Protein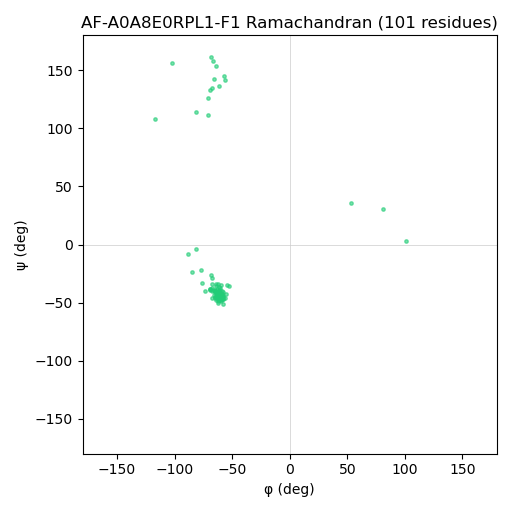 AF-A0A8E0RPL1-F1 (afdb_monomer)

Secondary structure (DSSP, 8-state):
---HHHHHHHHHHHHHHHHHHHHHHHHHHT--HHHHHHHHHHHHHHHHHHHHHHHHHHHHHHHHHHHHHHHHHHHHHHHHHHHTPPPP-PPTT--HHHHHH--

Structure (mmCIF, N/CA/C/O backbone):
data_AF-A0A8E0RPL1-F1
#
_entry.id   AF-A0A8E0RPL1-F1
#
loop_
_atom_site.group_PDB
_atom_site.id
_atom_site.type_symbol
_atom_site.label_atom_id
_atom_site.label_alt_id
_atom_site.label_comp_id
_atom_site.label_asym_id
_atom_site.label_entity_id
_atom_site.label_seq_id
_atom_site.pdbx_PDB_ins_code
_atom_site.Cartn_x
_atom_site.Cartn_y
_atom_site.Cartn_z
_atom_site.occupancy
_atom_site.B_iso_or_equiv
_atom_site.auth_seq_id
_atom_site.auth_comp_id
_atom_site.auth_asym_id
_atom_site.auth_atom_id
_atom_site.pdbx_PDB_model_num
ATOM 1 N N . MET A 1 1 ? -20.986 -10.176 -2.720 1.00 46.06 1 MET A N 1
ATOM 2 C CA . MET A 1 1 ? -19.854 -10.229 -1.774 1.00 46.06 1 MET A CA 1
ATOM 3 C C . MET A 1 1 ? -18.631 -9.791 -2.547 1.00 46.06 1 MET A C 1
ATOM 5 O O . MET A 1 1 ? -18.310 -10.437 -3.534 1.00 46.06 1 MET A O 1
ATOM 9 N N . VAL A 1 2 ? -18.038 -8.657 -2.185 1.00 57.00 2 VAL A N 1
ATOM 10 C CA . VAL A 1 2 ? -16.753 -8.236 -2.750 1.00 57.00 2 VAL A CA 1
ATOM 11 C C . VAL A 1 2 ? -15.708 -9.175 -2.159 1.00 57.00 2 VAL A C 1
ATOM 13 O O . VAL A 1 2 ? -15.524 -9.180 -0.946 1.00 57.00 2 VAL A O 1
ATOM 16 N N . ASN A 1 3 ? -15.124 -10.048 -2.980 1.00 73.69 3 ASN A N 1
ATOM 17 C CA . ASN A 1 3 ? -14.021 -10.886 -2.529 1.00 73.69 3 ASN A CA 1
ATOM 18 C C . ASN A 1 3 ? -12.750 -10.035 -2.610 1.00 73.69 3 ASN A C 1
ATOM 20 O O . ASN A 1 3 ? -12.358 -9.637 -3.706 1.00 73.69 3 ASN A O 1
ATOM 24 N N . THR A 1 4 ? -12.135 -9.734 -1.468 1.00 77.06 4 THR A N 1
ATOM 25 C CA . THR A 1 4 ? -10.877 -8.977 -1.391 1.00 77.06 4 THR A CA 1
ATOM 26 C C . THR A 1 4 ? -9.796 -9.593 -2.284 1.00 77.06 4 THR A C 1
ATOM 28 O O . THR A 1 4 ? -9.091 -8.859 -2.965 1.00 77.06 4 THR A O 1
ATOM 31 N N . GLU A 1 5 ? -9.755 -10.926 -2.400 1.00 79.19 5 GLU A N 1
ATOM 32 C CA . GLU A 1 5 ? -8.834 -11.641 -3.299 1.00 79.19 5 GLU A CA 1
ATOM 33 C C . GLU A 1 5 ? -9.075 -11.297 -4.780 1.00 79.19 5 GLU A C 1
ATOM 35 O O . GLU A 1 5 ? -8.142 -11.223 -5.582 1.00 79.19 5 GLU A O 1
ATOM 40 N N . SER A 1 6 ? -10.335 -11.057 -5.162 1.00 86.06 6 SER A N 1
ATOM 41 C CA . SER A 1 6 ? -10.689 -10.657 -6.528 1.00 86.06 6 SER A CA 1
ATOM 42 C C . SER A 1 6 ? -10.188 -9.251 -6.841 1.00 86.06 6 SER A C 1
ATOM 44 O O . SER A 1 6 ? -9.735 -9.016 -7.957 1.00 86.06 6 SER A O 1
ATOM 46 N N . ILE A 1 7 ? -10.255 -8.334 -5.872 1.00 87.19 7 ILE A N 1
ATOM 47 C CA . ILE A 1 7 ? -9.768 -6.958 -6.038 1.00 87.19 7 ILE A CA 1
ATOM 48 C C . ILE A 1 7 ? -8.241 -6.922 -6.035 1.00 87.19 7 ILE A C 1
ATOM 50 O O . ILE A 1 7 ? -7.649 -6.218 -6.845 1.00 87.19 7 ILE A O 1
ATOM 54 N N . GLU A 1 8 ? -7.588 -7.704 -5.175 1.00 87.81 8 GLU A N 1
ATOM 55 C CA . GLU A 1 8 ? -6.128 -7.840 -5.183 1.00 87.81 8 GLU A CA 1
ATOM 56 C C . GLU A 1 8 ? -5.635 -8.339 -6.549 1.00 87.81 8 GLU A C 1
ATOM 58 O O . GLU A 1 8 ? -4.713 -7.776 -7.144 1.00 87.81 8 GLU A O 1
ATOM 63 N N . THR A 1 9 ? -6.313 -9.350 -7.096 1.00 89.25 9 THR A N 1
ATOM 64 C CA . THR A 1 9 ? -6.0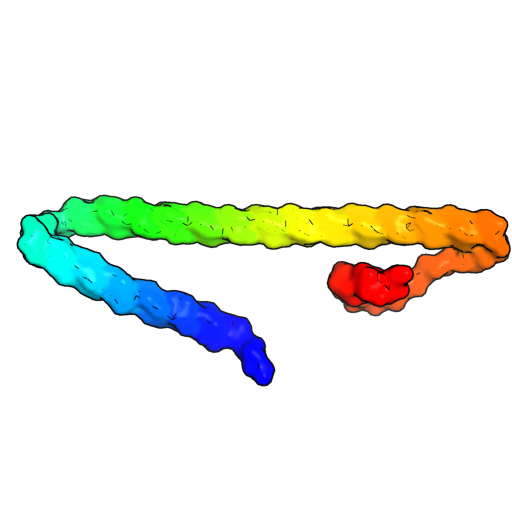08 -9.879 -8.428 1.00 89.25 9 THR A CA 1
ATOM 65 C C . THR A 1 9 ? -6.235 -8.830 -9.518 1.00 89.25 9 THR A C 1
ATOM 67 O O . THR A 1 9 ? -5.416 -8.706 -10.428 1.00 89.25 9 THR A O 1
ATOM 70 N N . GLU A 1 10 ? -7.319 -8.056 -9.432 1.00 90.38 10 GLU A N 1
ATOM 71 C CA . GLU A 1 10 ? -7.619 -6.965 -10.364 1.00 90.38 10 GLU A CA 1
ATOM 72 C C . GLU A 1 10 ? -6.557 -5.858 -10.310 1.00 90.38 10 GLU A C 1
ATOM 74 O O . GLU A 1 10 ? -6.081 -5.413 -11.357 1.00 90.38 10 GLU A O 1
ATOM 79 N N . LEU A 1 11 ? -6.111 -5.476 -9.110 1.00 88.19 11 LEU A N 1
ATOM 80 C CA . LEU A 1 11 ? -5.038 -4.505 -8.9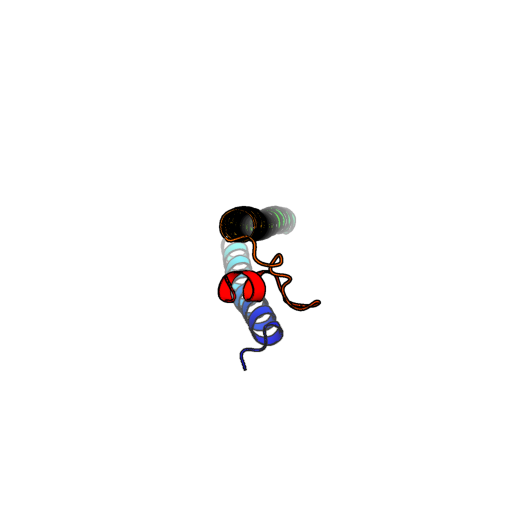11 1.00 88.19 11 LEU A CA 1
ATOM 81 C C . LEU A 1 11 ? -3.750 -4.971 -9.601 1.00 88.19 11 LEU A C 1
ATOM 83 O O . LEU A 1 11 ? -3.191 -4.238 -10.417 1.00 88.19 11 LEU A O 1
ATOM 87 N N . ILE A 1 12 ? -3.310 -6.207 -9.353 1.00 89.19 12 ILE A N 1
ATOM 88 C CA . ILE A 1 12 ? -2.110 -6.767 -9.994 1.00 89.19 12 ILE A CA 1
ATOM 89 C C . ILE A 1 12 ? -2.291 -6.845 -11.518 1.00 89.19 12 ILE A C 1
ATOM 91 O O . ILE A 1 12 ? -1.379 -6.503 -12.279 1.00 89.19 12 ILE A O 1
ATOM 95 N N . ALA A 1 13 ? -3.473 -7.260 -11.983 1.00 91.88 13 ALA A N 1
ATOM 96 C CA . ALA A 1 13 ? -3.784 -7.350 -13.406 1.00 91.88 13 ALA A CA 1
ATOM 97 C C . ALA A 1 13 ? -3.764 -5.977 -14.097 1.00 91.88 13 ALA A C 1
ATOM 99 O O . ALA A 1 13 ? -3.320 -5.891 -15.241 1.00 91.88 13 ALA A O 1
ATOM 100 N N . SER A 1 14 ? -4.170 -4.909 -13.405 1.00 91.50 14 SER A N 1
ATOM 101 C CA . SER A 1 14 ? -4.172 -3.535 -13.928 1.00 91.50 14 SER A CA 1
ATOM 102 C C . SER A 1 14 ? -2.767 -2.959 -14.150 1.00 91.50 14 SER A C 1
ATOM 104 O O . SER A 1 14 ? -2.568 -2.122 -15.029 1.00 91.50 14 SER A O 1
ATOM 106 N N . ILE A 1 15 ? -1.766 -3.442 -13.405 1.00 91.06 15 ILE A N 1
ATOM 107 C CA . ILE A 1 15 ? -0.377 -2.968 -13.504 1.00 91.06 15 ILE A CA 1
ATOM 108 C C . ILE A 1 15 ? 0.309 -3.530 -14.754 1.00 91.06 15 ILE A C 1
ATOM 110 O O . ILE A 1 15 ? 1.143 -2.863 -15.372 1.00 91.06 15 ILE A O 1
ATOM 114 N N . ARG A 1 16 ? -0.039 -4.757 -15.161 1.00 90.12 16 ARG A N 1
ATOM 115 C CA . ARG A 1 16 ? 0.624 -5.448 -16.276 1.00 90.12 16 ARG A CA 1
ATOM 116 C C . ARG A 1 16 ? 0.556 -4.671 -17.607 1.00 90.12 16 ARG A C 1
ATOM 118 O O . ARG A 1 16 ? 1.614 -4.532 -18.219 1.00 90.12 16 ARG A O 1
ATOM 125 N N . PRO A 1 17 ? -0.595 -4.133 -18.056 1.00 94.25 17 PRO A N 1
ATOM 126 C CA . PRO A 1 17 ? -0.661 -3.288 -19.250 1.00 94.25 17 PRO A CA 1
ATOM 127 C C . PRO A 1 17 ? 0.284 -2.080 -19.193 1.00 94.25 17 PRO A C 1
ATOM 129 O O . PRO A 1 17 ? 1.001 -1.821 -20.155 1.00 94.25 17 PRO A O 1
ATOM 132 N N . SER A 1 18 ? 0.362 -1.398 -18.048 1.00 92.88 18 SER A N 1
ATOM 133 C CA . SER A 1 18 ? 1.249 -0.243 -17.849 1.00 92.88 18 SER A CA 1
ATOM 134 C C . SER A 1 18 ? 2.732 -0.614 -17.950 1.00 92.88 18 SER A C 1
ATOM 136 O O . SER A 1 18 ? 3.534 0.148 -18.488 1.00 92.88 18 SER A O 1
ATOM 138 N N . LEU A 1 19 ? 3.114 -1.807 -17.481 1.00 90.50 19 LEU A N 1
ATOM 139 C CA . LEU A 1 19 ? 4.473 -2.326 -17.663 1.00 90.50 19 LEU A CA 1
ATOM 140 C C . LEU A 1 19 ? 4.772 -2.643 -19.137 1.00 90.50 19 LEU A C 1
ATOM 142 O O . LEU A 1 19 ? 5.882 -2.384 -19.599 1.00 90.50 19 LEU A O 1
ATOM 146 N N . CYS A 1 20 ? 3.800 -3.164 -19.891 1.00 91.25 20 CYS A N 1
ATOM 147 C CA . CYS A 1 20 ? 3.955 -3.403 -21.330 1.00 91.25 20 CYS A CA 1
ATOM 148 C C . CYS A 1 20 ? 4.138 -2.095 -22.121 1.00 91.25 20 CYS A C 1
ATOM 150 O O . CYS A 1 20 ? 4.984 -2.029 -23.016 1.00 91.25 20 CYS A O 1
ATOM 152 N N . GLU A 1 21 ? 3.397 -1.045 -21.764 1.00 94.06 21 GLU A N 1
ATOM 153 C CA . GLU A 1 21 ? 3.575 0.307 -22.312 1.00 94.06 21 GLU A CA 1
ATOM 154 C C . GLU A 1 21 ? 4.985 0.847 -22.014 1.00 94.06 21 GLU A C 1
ATOM 156 O O . GLU A 1 21 ? 5.676 1.312 -22.920 1.00 94.06 21 GLU A O 1
ATOM 161 N N . LEU A 1 22 ? 5.474 0.704 -20.774 1.00 92.25 22 LEU A N 1
ATOM 162 C CA . LEU A 1 22 ? 6.838 1.106 -20.398 1.00 92.25 22 LEU A CA 1
ATOM 163 C C . LEU A 1 22 ? 7.913 0.400 -21.232 1.00 92.25 22 LEU A C 1
ATOM 165 O O . LEU A 1 22 ? 8.847 1.051 -21.702 1.00 92.25 22 LEU A O 1
ATOM 169 N N . VAL A 1 23 ? 7.769 -0.910 -21.448 1.00 91.00 23 VAL A N 1
ATOM 170 C CA . VAL A 1 23 ? 8.687 -1.676 -22.305 1.00 91.00 23 VAL A CA 1
ATOM 171 C C . VAL A 1 23 ? 8.655 -1.151 -23.740 1.00 91.00 23 VAL A C 1
ATOM 173 O O . VAL A 1 23 ? 9.716 -0.916 -24.314 1.00 91.00 23 VAL A O 1
ATOM 176 N N . SER A 1 24 ? 7.466 -0.878 -24.279 1.00 94.44 24 SER A N 1
ATOM 177 C CA . SER A 1 24 ? 7.299 -0.336 -25.635 1.00 94.44 24 SER A CA 1
ATOM 178 C C . SER A 1 24 ? 7.970 1.035 -25.792 1.00 94.44 24 SER A C 1
ATOM 180 O O . SER A 1 24 ? 8.637 1.298 -26.793 1.00 94.44 24 SER A O 1
ATOM 182 N N . ILE A 1 25 ? 7.870 1.897 -24.773 1.00 95.12 25 ILE A N 1
ATOM 183 C CA . ILE A 1 25 ? 8.570 3.190 -24.730 1.00 95.12 25 ILE A CA 1
ATOM 184 C C . ILE A 1 25 ? 10.089 2.981 -24.713 1.00 95.12 25 ILE A C 1
ATOM 186 O O . ILE A 1 25 ? 10.816 3.666 -25.429 1.00 95.12 25 ILE A O 1
ATOM 190 N N . TRP A 1 26 ? 10.595 2.040 -23.915 1.00 95.00 26 TRP A N 1
ATOM 191 C CA . TRP A 1 26 ? 12.033 1.764 -23.847 1.00 95.00 26 TRP A CA 1
ATOM 192 C C . TRP A 1 26 ? 12.594 1.171 -25.136 1.00 95.00 26 TRP A C 1
ATOM 194 O O . TRP A 1 26 ? 13.736 1.475 -25.484 1.00 95.00 26 TRP A O 1
ATOM 204 N N . ASP A 1 27 ? 11.807 0.359 -25.841 1.00 93.31 27 ASP A N 1
ATOM 205 C CA . ASP A 1 27 ? 12.146 -0.143 -27.173 1.00 93.31 27 ASP A CA 1
ATOM 206 C C . ASP A 1 27 ? 12.211 0.995 -28.191 1.00 93.31 27 ASP A C 1
ATOM 208 O O . ASP A 1 27 ? 13.189 1.090 -28.931 1.00 93.31 27 ASP A O 1
ATOM 212 N N . TYR A 1 28 ? 11.235 1.906 -28.174 1.00 95.38 28 TYR A N 1
ATOM 213 C CA . TYR A 1 28 ? 11.226 3.079 -29.048 1.00 95.38 28 TYR A CA 1
ATOM 214 C C . TYR A 1 28 ? 12.422 4.014 -28.802 1.00 95.38 28 TYR A C 1
ATOM 216 O O . TYR A 1 28 ? 13.028 4.514 -29.747 1.00 95.38 28 TYR A O 1
ATOM 224 N N . VAL A 1 29 ? 12.784 4.241 -27.536 1.00 94.94 29 VAL A N 1
ATOM 225 C CA . VAL A 1 29 ? 13.924 5.098 -27.165 1.00 94.94 29 VAL A CA 1
ATOM 226 C C . VAL A 1 29 ? 15.272 4.391 -27.377 1.00 94.94 29 VAL A C 1
ATOM 228 O O . VAL A 1 29 ? 16.295 5.056 -27.527 1.00 94.94 29 VAL A O 1
ATOM 231 N N . GLY A 1 30 ? 15.290 3.056 -27.416 1.00 94.31 30 GLY A N 1
ATOM 232 C CA . GLY A 1 30 ? 16.505 2.264 -27.609 1.00 94.31 30 GLY A CA 1
ATOM 233 C C . GLY A 1 30 ? 17.336 2.065 -26.338 1.00 94.31 30 GLY A C 1
ATOM 234 O O . GLY A 1 30 ? 18.556 1.947 -26.424 1.00 94.31 30 GLY A O 1
ATOM 235 N N . TYR A 1 31 ? 16.709 2.023 -25.155 1.00 94.06 31 TYR A N 1
ATOM 236 C CA . TYR A 1 31 ? 17.436 1.789 -23.899 1.00 94.06 31 TYR A CA 1
ATOM 237 C C . TYR A 1 31 ? 18.058 0.395 -23.834 1.00 94.06 31 TYR A C 1
ATOM 239 O O . TYR A 1 31 ? 17.432 -0.598 -24.218 1.00 94.06 31 TYR A O 1
ATOM 247 N N . SER A 1 32 ? 19.252 0.321 -23.251 1.00 94.94 32 SER A N 1
ATOM 248 C CA . SER A 1 32 ? 19.946 -0.929 -22.940 1.00 94.94 32 SER A CA 1
ATOM 249 C C . SER A 1 32 ? 19.243 -1.723 -21.831 1.00 94.94 32 SER A C 1
ATOM 251 O O . SER A 1 32 ? 18.454 -1.191 -21.046 1.00 94.94 32 SER A O 1
ATOM 253 N N . ALA A 1 33 ? 19.553 -3.018 -21.727 1.00 91.88 33 ALA A N 1
ATOM 254 C CA . ALA A 1 33 ? 19.000 -3.879 -20.681 1.00 91.88 33 ALA A CA 1
ATOM 255 C C . ALA A 1 33 ? 19.340 -3.386 -19.260 1.00 91.88 33 ALA A C 1
ATOM 257 O O . ALA A 1 33 ? 18.510 -3.490 -18.355 1.00 91.88 33 ALA A O 1
ATOM 258 N N . GLU A 1 34 ? 20.527 -2.808 -19.065 1.00 94.38 34 GLU A N 1
ATOM 259 C CA . GLU A 1 34 ? 20.960 -2.260 -17.777 1.00 94.38 34 GLU A CA 1
ATOM 260 C C . GLU A 1 34 ? 20.127 -1.031 -17.380 1.00 94.38 34 GLU A C 1
ATOM 262 O O . GLU A 1 34 ? 19.604 -0.963 -16.266 1.00 94.38 34 GLU A O 1
ATOM 267 N N . GLU A 1 35 ? 19.905 -0.100 -18.313 1.00 93.25 35 GLU A N 1
ATOM 268 C CA . GLU A 1 35 ? 19.079 1.089 -18.076 1.00 93.25 35 GLU A CA 1
ATOM 269 C C . GLU A 1 35 ? 17.624 0.726 -17.771 1.00 93.25 35 GLU A C 1
ATOM 271 O O . GLU A 1 35 ? 17.029 1.283 -16.845 1.00 93.25 35 GLU A O 1
ATOM 276 N N . ARG A 1 36 ? 17.057 -0.234 -18.513 1.00 93.19 36 ARG A N 1
ATOM 277 C CA . ARG A 1 36 ? 15.702 -0.753 -18.265 1.00 93.19 36 ARG A CA 1
ATOM 278 C C . ARG A 1 36 ? 15.598 -1.386 -16.882 1.00 93.19 36 ARG A C 1
ATOM 280 O O . ARG A 1 36 ? 14.663 -1.091 -16.145 1.00 93.19 36 ARG A O 1
ATOM 287 N N . THR A 1 37 ? 16.583 -2.200 -16.503 1.00 92.06 37 THR A N 1
ATOM 288 C CA . THR A 1 37 ? 16.628 -2.860 -15.190 1.00 92.06 37 THR A CA 1
ATOM 289 C C . THR A 1 37 ? 16.697 -1.839 -14.060 1.00 92.06 37 THR A C 1
ATOM 291 O O . THR A 1 37 ? 15.957 -1.950 -13.084 1.00 92.06 37 THR A O 1
ATOM 294 N N . LYS A 1 38 ? 17.539 -0.811 -14.200 1.00 94.25 38 LYS A N 1
ATOM 295 C CA . LYS A 1 38 ? 17.648 0.268 -13.215 1.00 94.25 38 LYS A CA 1
ATOM 296 C C . LYS A 1 38 ? 16.342 1.058 -13.090 1.00 94.25 38 LYS A C 1
ATOM 298 O O . LYS A 1 38 ? 15.904 1.349 -11.983 1.00 94.25 38 LYS A O 1
ATOM 303 N N . ARG A 1 39 ? 15.691 1.375 -14.214 1.00 92.56 39 ARG A N 1
ATOM 304 C CA . ARG A 1 39 ? 14.389 2.063 -14.227 1.00 92.56 39 ARG A CA 1
ATOM 305 C C . ARG A 1 39 ? 13.280 1.219 -13.597 1.00 92.56 39 ARG A C 1
ATOM 307 O O . ARG A 1 39 ? 12.501 1.764 -12.825 1.00 92.56 39 ARG A O 1
ATOM 314 N N . LEU A 1 40 ? 13.246 -0.091 -13.860 1.00 92.00 40 LEU A N 1
ATOM 315 C CA . LEU A 1 40 ? 12.305 -1.009 -13.209 1.00 92.00 40 LEU A CA 1
ATOM 316 C C . LEU A 1 40 ? 12.500 -1.065 -11.695 1.00 92.00 40 LEU A C 1
ATOM 318 O O . LEU A 1 40 ? 11.509 -1.059 -10.975 1.00 92.00 40 LEU A O 1
ATOM 322 N N . HIS A 1 41 ? 13.744 -1.075 -11.207 1.00 92.38 41 HIS A N 1
ATOM 323 C CA . HIS A 1 41 ? 14.004 -1.033 -9.765 1.00 92.38 41 HIS A CA 1
ATOM 324 C C . HIS A 1 41 ? 13.423 0.228 -9.123 1.00 92.38 41 HIS A C 1
ATOM 326 O O . HIS A 1 41 ? 12.719 0.117 -8.127 1.00 92.38 41 HIS A O 1
ATOM 332 N N . PHE A 1 42 ? 13.608 1.401 -9.736 1.00 92.38 42 PHE A N 1
ATOM 333 C CA . PHE A 1 42 ? 12.978 2.627 -9.235 1.00 92.38 42 PHE A CA 1
ATOM 334 C C . PHE A 1 42 ? 11.445 2.552 -9.235 1.00 92.38 42 PHE A C 1
ATOM 336 O O . PHE A 1 42 ? 10.806 3.051 -8.312 1.00 92.38 42 PHE A O 1
ATOM 343 N N . SER A 1 43 ? 10.833 1.925 -10.245 1.00 90.88 43 SER A N 1
ATOM 344 C CA . SER A 1 43 ? 9.381 1.706 -10.259 1.00 90.88 43 SER A CA 1
ATOM 345 C C . SER A 1 43 ? 8.922 0.767 -9.139 1.00 90.88 43 SER A C 1
ATOM 347 O O . SER A 1 43 ? 7.887 1.024 -8.530 1.00 90.88 43 SER A O 1
ATOM 349 N N . ILE A 1 44 ? 9.688 -0.289 -8.843 1.00 91.56 44 ILE A N 1
ATOM 350 C CA . ILE A 1 44 ? 9.418 -1.201 -7.721 1.00 91.56 44 ILE A CA 1
ATOM 351 C C . ILE A 1 44 ? 9.499 -0.444 -6.395 1.00 91.56 44 ILE A C 1
ATOM 353 O O . ILE A 1 44 ? 8.556 -0.512 -5.614 1.00 91.56 44 ILE A O 1
ATOM 357 N N . GLU A 1 45 ? 10.576 0.312 -6.171 1.00 94.31 45 GLU A N 1
ATOM 358 C CA . GLU A 1 45 ? 10.757 1.119 -4.958 1.00 94.31 45 GLU A CA 1
ATOM 359 C C . GLU A 1 45 ? 9.611 2.119 -4.770 1.00 94.31 45 GLU A C 1
ATOM 361 O O . GLU A 1 45 ? 9.104 2.278 -3.663 1.00 94.31 45 GLU A O 1
ATOM 366 N N . TYR A 1 46 ? 9.157 2.761 -5.851 1.00 93.31 46 TYR A N 1
ATOM 367 C CA . TYR A 1 46 ? 8.032 3.693 -5.795 1.00 93.31 46 TYR A CA 1
ATOM 368 C C . TYR A 1 46 ? 6.738 3.002 -5.347 1.00 93.31 46 TYR A C 1
ATOM 370 O O . TYR A 1 46 ? 6.075 3.476 -4.429 1.00 93.31 46 TYR A O 1
ATOM 378 N N . ILE A 1 47 ? 6.405 1.858 -5.952 1.00 91.94 47 ILE A N 1
ATOM 379 C CA . ILE A 1 47 ? 5.203 1.088 -5.597 1.00 91.94 47 ILE A CA 1
ATOM 380 C C . ILE A 1 47 ? 5.290 0.580 -4.153 1.00 91.94 47 ILE A C 1
ATOM 382 O O . ILE A 1 47 ? 4.314 0.677 -3.413 1.00 91.94 47 ILE A O 1
ATOM 386 N N . GLN A 1 48 ? 6.451 0.064 -3.741 1.00 93.12 48 GLN A N 1
ATOM 387 C CA . GLN A 1 48 ? 6.678 -0.407 -2.373 1.00 93.12 48 GLN A CA 1
ATOM 388 C C . GLN A 1 48 ? 6.474 0.714 -1.363 1.00 93.12 48 GLN A C 1
ATOM 390 O O . GLN A 1 48 ? 5.706 0.546 -0.420 1.00 93.12 48 GLN A O 1
ATOM 395 N N . LYS A 1 49 ? 7.080 1.877 -1.608 1.00 95.62 49 LYS A N 1
ATOM 396 C CA . LYS A 1 49 ? 6.928 3.039 -0.741 1.00 95.62 49 LYS A CA 1
ATOM 397 C C . LYS A 1 49 ? 5.464 3.467 -0.617 1.00 95.62 49 LYS A C 1
ATOM 399 O O . LYS A 1 49 ? 4.999 3.724 0.486 1.00 95.62 49 LYS A O 1
ATOM 404 N N . THR A 1 50 ? 4.720 3.507 -1.722 1.00 95.00 50 THR A N 1
ATOM 405 C CA . THR A 1 50 ? 3.288 3.838 -1.677 1.00 95.00 50 THR A CA 1
ATOM 406 C C . THR A 1 50 ? 2.494 2.828 -0.848 1.00 95.0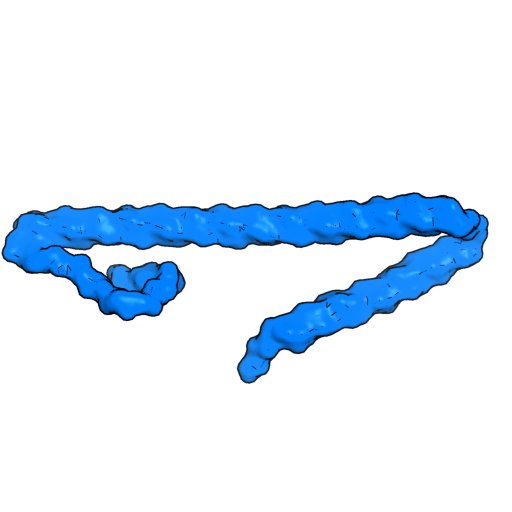0 50 THR A C 1
ATOM 408 O O . THR A 1 50 ? 1.633 3.222 -0.068 1.00 95.00 50 THR A O 1
ATOM 411 N N . LEU A 1 51 ? 2.781 1.528 -0.966 1.00 93.44 51 LEU A N 1
ATOM 412 C CA . LEU A 1 51 ? 2.115 0.512 -0.145 1.00 93.44 51 LEU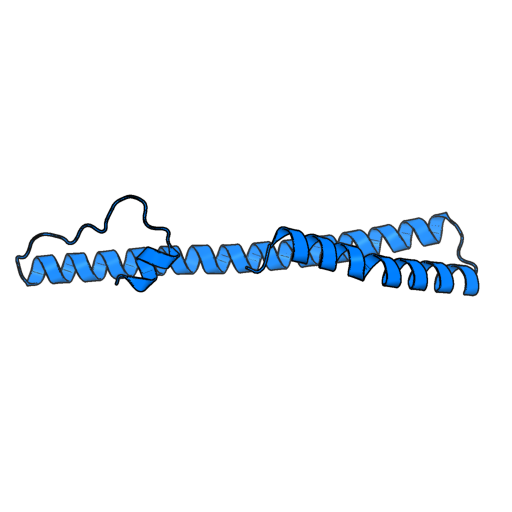 A CA 1
ATOM 413 C C . LEU A 1 51 ? 2.477 0.643 1.342 1.00 93.44 51 LEU A C 1
ATOM 415 O O . LEU A 1 51 ? 1.604 0.493 2.192 1.00 93.44 51 LEU A O 1
ATOM 419 N N . GLU A 1 52 ? 3.732 0.955 1.664 1.00 95.44 52 GLU A N 1
ATOM 420 C CA . GLU A 1 52 ? 4.169 1.235 3.037 1.00 95.44 52 GLU A CA 1
ATOM 421 C C . GLU A 1 52 ? 3.451 2.453 3.633 1.00 95.44 52 GLU A C 1
ATOM 423 O O . GLU A 1 52 ? 3.043 2.410 4.793 1.00 95.44 52 GLU A O 1
ATOM 428 N N . GLU A 1 53 ? 3.245 3.510 2.842 1.00 96.19 53 GLU A N 1
ATOM 429 C CA . GLU A 1 53 ? 2.487 4.702 3.244 1.00 96.19 53 GLU A CA 1
ATOM 430 C C . GLU A 1 53 ? 1.021 4.355 3.563 1.00 96.19 53 GLU A C 1
ATOM 432 O O . GLU A 1 53 ? 0.531 4.730 4.628 1.00 96.19 53 GLU A O 1
ATOM 437 N N . VAL A 1 54 ? 0.349 3.562 2.717 1.00 94.25 54 VAL A N 1
ATOM 438 C CA . VAL A 1 54 ? -1.029 3.097 2.982 1.00 94.25 54 VAL A CA 1
ATOM 439 C C . VAL A 1 54 ? -1.094 2.241 4.252 1.00 94.25 54 VAL A C 1
ATOM 441 O O . VAL A 1 54 ? -1.996 2.400 5.071 1.00 94.25 54 VAL A O 1
ATOM 444 N N . ILE A 1 55 ? -0.123 1.346 4.460 1.00 95.19 55 ILE A N 1
ATOM 445 C CA . ILE A 1 55 ? -0.050 0.523 5.677 1.00 95.19 55 ILE A CA 1
ATOM 446 C C . ILE A 1 55 ? 0.149 1.395 6.922 1.00 95.19 55 ILE A C 1
ATOM 448 O O . ILE A 1 55 ? -0.401 1.088 7.984 1.00 95.19 55 ILE A O 1
ATOM 452 N N . ALA A 1 56 ? 0.956 2.452 6.828 1.00 96.31 56 ALA A N 1
ATOM 453 C CA . ALA A 1 56 ? 1.174 3.373 7.935 1.00 96.31 56 ALA A CA 1
ATOM 454 C C . ALA A 1 56 ? -0.116 4.123 8.300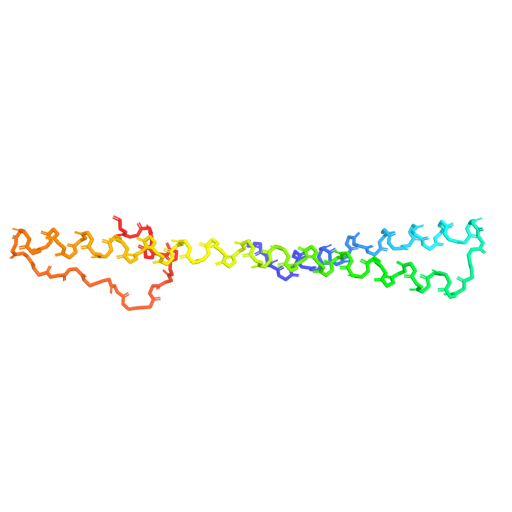 1.00 96.31 56 ALA A C 1
ATOM 456 O O . ALA A 1 56 ? -0.472 4.155 9.478 1.00 96.31 56 ALA A O 1
ATOM 457 N N . GLU A 1 57 ? -0.842 4.636 7.304 1.00 95.12 57 GLU A N 1
ATOM 458 C CA . GLU A 1 57 ? -2.127 5.322 7.490 1.00 95.12 57 GLU A CA 1
ATOM 459 C C . GLU A 1 57 ? -3.174 4.404 8.143 1.00 95.12 57 GLU A C 1
ATOM 461 O O . GLU A 1 57 ? -3.775 4.758 9.158 1.00 95.12 57 GLU A O 1
ATOM 466 N N . GLU A 1 58 ? -3.334 3.174 7.646 1.00 94.75 58 GLU A N 1
ATOM 467 C CA . GLU A 1 58 ? -4.258 2.192 8.235 1.00 94.75 58 GLU A CA 1
ATOM 468 C C . GLU A 1 58 ? -3.894 1.839 9.688 1.00 94.75 58 GLU A C 1
ATOM 470 O O . GLU A 1 58 ? -4.764 1.659 10.547 1.00 94.75 58 GLU A O 1
ATOM 475 N N . ASN A 1 59 ? -2.599 1.771 10.009 1.00 93.75 59 ASN A N 1
ATOM 476 C CA . ASN A 1 59 ? -2.157 1.548 11.384 1.00 93.75 59 ASN A CA 1
ATOM 477 C C . ASN A 1 59 ? -2.443 2.742 12.298 1.00 93.75 59 ASN A C 1
ATOM 479 O O . ASN A 1 5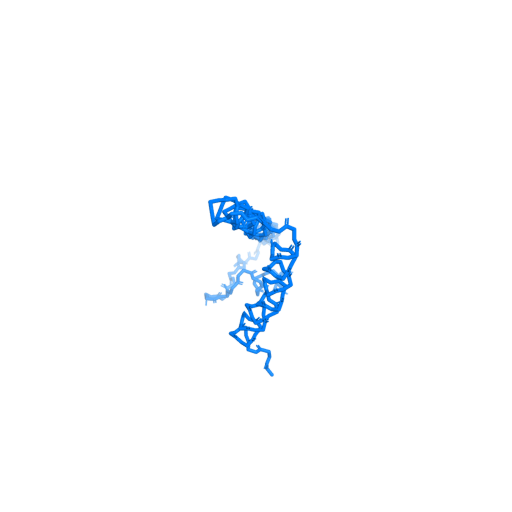9 ? -2.811 2.531 13.456 1.00 93.75 59 ASN A O 1
ATOM 483 N N . GLU A 1 60 ? -2.288 3.969 11.805 1.00 94.88 60 GLU A N 1
ATOM 484 C CA . GLU A 1 60 ? -2.629 5.180 12.552 1.00 94.88 60 GLU A CA 1
ATOM 485 C C . GLU A 1 60 ? -4.130 5.220 12.865 1.00 94.88 60 GLU A C 1
ATOM 487 O O . GLU A 1 60 ? -4.513 5.376 14.027 1.00 94.88 60 GLU A O 1
ATOM 492 N N . LEU A 1 61 ? -4.979 4.941 11.870 1.00 91.75 61 LEU A N 1
ATOM 493 C CA . LEU A 1 61 ? -6.430 4.832 12.050 1.00 91.75 61 LEU A CA 1
ATOM 494 C C . LEU A 1 61 ? -6.805 3.753 13.076 1.00 91.75 61 LEU A C 1
ATOM 496 O O . LEU A 1 61 ? -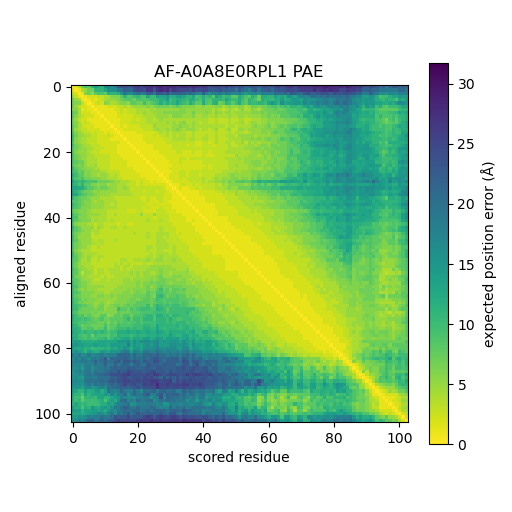7.689 3.957 13.917 1.00 91.75 61 LEU A O 1
ATOM 500 N N . ARG A 1 62 ? -6.114 2.605 13.058 1.00 91.19 62 ARG A N 1
ATOM 501 C CA . ARG A 1 62 ? -6.300 1.549 14.064 1.00 91.19 62 ARG A CA 1
ATOM 502 C C . ARG A 1 62 ? -5.941 2.032 15.470 1.00 91.19 62 ARG A C 1
ATOM 504 O O . ARG A 1 62 ? -6.702 1.776 16.405 1.00 91.19 62 ARG A O 1
ATOM 511 N N . MET A 1 63 ? -4.810 2.720 15.632 1.00 91.00 63 MET A N 1
ATOM 512 C CA . MET A 1 63 ? -4.384 3.262 16.928 1.00 91.00 63 MET A CA 1
ATOM 513 C C . MET A 1 63 ? -5.368 4.312 17.456 1.00 91.00 63 MET A C 1
ATOM 515 O O . MET A 1 63 ? -5.733 4.273 18.633 1.00 91.00 63 MET A O 1
ATOM 519 N N . GLU A 1 64 ? -5.853 5.208 16.593 1.00 91.31 64 GLU A N 1
ATOM 520 C CA . GLU A 1 64 ? -6.870 6.198 16.960 1.00 91.31 64 GLU A CA 1
ATOM 521 C C . GLU A 1 64 ? -8.164 5.513 17.428 1.00 91.31 64 GLU A C 1
ATOM 523 O O . GLU A 1 64 ? -8.744 5.881 18.455 1.00 91.31 64 GLU A O 1
ATOM 528 N N . MET A 1 65 ? -8.601 4.468 16.717 1.00 87.19 65 MET A N 1
ATOM 529 C CA . MET A 1 65 ? -9.772 3.683 17.103 1.00 87.19 65 MET A CA 1
ATOM 530 C C . MET A 1 65 ? -9.599 3.057 18.494 1.00 87.19 65 MET A C 1
ATOM 532 O O . MET A 1 65 ? -10.500 3.162 19.327 1.00 87.19 65 MET A O 1
ATOM 536 N N . GLU A 1 66 ? -8.449 2.443 18.775 1.00 87.00 66 GLU A N 1
ATOM 537 C CA . GLU A 1 66 ? -8.146 1.864 20.090 1.00 87.00 66 GLU A CA 1
ATOM 538 C C . GLU A 1 66 ? -8.175 2.925 21.201 1.00 87.00 66 GLU A C 1
ATOM 540 O O . GLU A 1 66 ? -8.789 2.710 22.251 1.00 87.00 66 GLU A O 1
ATOM 545 N N . GLN A 1 67 ? -7.597 4.104 20.955 1.00 89.69 67 GLN A N 1
ATOM 546 C CA . GLN A 1 67 ? -7.611 5.210 21.911 1.00 89.69 67 GLN A CA 1
ATOM 547 C C . GLN A 1 67 ? -9.036 5.712 22.194 1.00 89.69 67 GLN A C 1
ATOM 549 O O . GLN A 1 67 ? -9.385 6.004 23.344 1.00 89.69 67 GLN A O 1
ATOM 554 N N . ARG A 1 68 ? -9.886 5.789 21.164 1.00 88.75 68 AR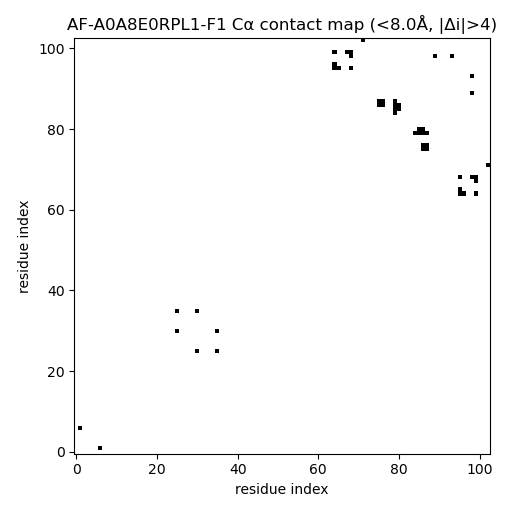G A N 1
ATOM 555 C CA . ARG A 1 68 ? -11.296 6.185 21.299 1.00 88.75 68 ARG A CA 1
ATOM 556 C C . ARG A 1 68 ? -12.103 5.170 22.101 1.00 88.75 68 ARG A C 1
ATOM 558 O O . ARG A 1 68 ? -12.852 5.580 22.987 1.00 88.75 68 ARG A O 1
ATOM 565 N N . ILE A 1 69 ? -11.917 3.873 21.846 1.00 86.25 69 ILE A N 1
ATOM 566 C CA . ILE A 1 69 ? -12.548 2.797 22.630 1.00 86.25 69 ILE A CA 1
ATOM 567 C C . ILE A 1 69 ? -12.160 2.924 24.103 1.00 86.25 69 ILE A C 1
ATOM 569 O O . ILE A 1 69 ? -13.027 2.872 24.974 1.00 86.25 69 ILE A O 1
ATOM 573 N N . GLU A 1 70 ? -10.875 3.119 24.393 1.00 87.19 70 GLU A N 1
ATOM 574 C CA . GLU A 1 70 ? -10.396 3.231 25.771 1.00 87.19 70 GLU A CA 1
ATOM 575 C C . GLU A 1 70 ? -10.949 4.478 26.475 1.00 87.19 70 GLU A C 1
ATOM 577 O O . GLU A 1 70 ? -11.373 4.420 27.630 1.00 87.19 70 GLU A O 1
ATOM 582 N N . THR A 1 71 ? -11.028 5.598 25.756 1.00 88.31 71 THR A N 1
ATOM 583 C CA . THR A 1 71 ? -11.623 6.840 26.270 1.00 88.31 71 THR A CA 1
ATOM 584 C C . THR A 1 71 ? -13.097 6.633 26.610 1.00 88.31 71 THR A C 1
ATOM 586 O O . THR A 1 71 ? -13.525 6.945 27.720 1.00 88.31 71 THR A O 1
ATOM 589 N N . LYS A 1 72 ? -13.864 6.015 25.704 1.00 86.25 72 LYS A N 1
ATOM 590 C CA . LYS A 1 72 ? -15.280 5.697 25.928 1.00 86.25 72 LYS A CA 1
ATOM 591 C C . LYS A 1 72 ? -15.484 4.733 27.089 1.00 86.25 72 LYS A C 1
ATOM 593 O O . LYS A 1 72 ? -16.378 4.941 27.905 1.00 86.25 72 LYS A O 1
ATOM 598 N N . ARG A 1 73 ? -14.636 3.710 27.217 1.00 85.38 73 ARG A N 1
ATOM 599 C CA . ARG A 1 73 ? -14.664 2.790 28.363 1.00 85.38 73 ARG A CA 1
ATOM 600 C C . ARG A 1 73 ? -14.462 3.521 29.684 1.00 85.38 73 ARG A C 1
ATOM 602 O O . ARG A 1 73 ? -15.183 3.238 30.639 1.00 85.38 73 ARG A O 1
ATOM 609 N N . ARG A 1 74 ? -13.525 4.470 29.732 1.00 86.56 74 ARG A N 1
ATOM 610 C CA . ARG A 1 74 ? -13.287 5.293 30.921 1.00 86.56 74 ARG A CA 1
ATOM 611 C C . ARG A 1 74 ? -14.492 6.171 31.253 1.00 86.56 74 ARG A C 1
ATOM 613 O O . ARG A 1 74 ? -14.946 6.137 32.391 1.00 86.56 74 ARG A O 1
ATOM 620 N N . GLU A 1 75 ? -15.048 6.873 30.266 1.00 88.19 75 GLU A N 1
ATOM 621 C CA . GLU A 1 75 ? -16.256 7.699 30.436 1.00 88.19 75 GLU A CA 1
ATOM 622 C C . GLU A 1 75 ? -17.430 6.877 30.995 1.00 88.19 75 GLU A C 1
ATOM 624 O O . GLU A 1 75 ? -18.088 7.284 31.951 1.00 88.19 75 GLU A O 1
ATOM 629 N N . VAL A 1 76 ? -17.670 5.683 30.442 1.00 86.94 76 VAL A N 1
ATOM 630 C CA . VAL A 1 76 ? -18.731 4.782 30.917 1.00 86.94 76 VAL A CA 1
ATOM 631 C C . VAL A 1 76 ? -18.459 4.313 32.346 1.00 86.94 76 VAL A C 1
ATOM 633 O O . VAL A 1 76 ? -19.374 4.311 33.166 1.00 86.94 76 VAL A O 1
ATOM 636 N N . ALA A 1 77 ? -17.218 3.948 32.676 1.00 85.31 77 ALA A N 1
ATOM 637 C CA . ALA A 1 77 ? -16.858 3.535 34.031 1.00 85.31 77 ALA A CA 1
ATOM 638 C C . ALA A 1 77 ? -17.089 4.660 35.058 1.00 85.31 77 ALA A C 1
ATOM 640 O O . ALA A 1 77 ? -17.638 4.403 36.133 1.00 85.31 77 ALA A O 1
ATOM 641 N N . GLU A 1 78 ? -16.734 5.901 34.715 1.00 88.06 78 GLU A N 1
ATOM 642 C CA . GLU A 1 78 ? -16.984 7.084 35.545 1.00 88.06 78 GLU A CA 1
ATOM 643 C C . GLU A 1 78 ? -18.487 7.335 35.738 1.00 88.06 78 GLU A C 1
ATOM 645 O O . GLU A 1 78 ? -18.938 7.540 36.868 1.00 88.06 78 GLU A O 1
ATOM 650 N N . LEU A 1 79 ? -19.290 7.248 34.672 1.00 88.25 79 LEU A N 1
ATOM 651 C CA . LEU A 1 79 ? -20.748 7.385 34.755 1.00 88.25 79 LEU A CA 1
ATOM 652 C C . LEU A 1 79 ? -21.379 6.277 35.607 1.00 88.25 79 LEU A C 1
ATOM 654 O O . LEU A 1 79 ? -22.221 6.562 36.460 1.00 88.25 79 LEU A O 1
ATOM 658 N N . CYS A 1 80 ? -20.948 5.023 35.441 1.00 87.19 80 CYS A N 1
ATOM 659 C CA . CYS A 1 80 ? -21.403 3.907 36.270 1.00 87.19 80 CYS A CA 1
ATOM 660 C C . CYS A 1 80 ? -21.094 4.145 37.754 1.00 87.19 80 CYS A C 1
ATOM 662 O O . CYS A 1 80 ? -21.952 3.921 38.612 1.00 87.19 80 CYS A O 1
ATOM 664 N N . GLN A 1 81 ? -19.894 4.653 38.058 1.00 87.06 81 GLN A N 1
ATOM 665 C CA . GLN A 1 81 ? -19.492 4.996 39.419 1.00 87.06 81 GLN A CA 1
ATOM 666 C C . GLN A 1 81 ? -20.364 6.115 40.006 1.00 87.06 81 GLN A C 1
ATOM 668 O O . GLN A 1 81 ? -20.834 5.989 41.140 1.00 87.06 81 GLN A O 1
ATOM 673 N N . GLN A 1 82 ? -20.618 7.184 39.243 1.00 90.44 82 GLN A N 1
ATOM 674 C CA . GLN A 1 82 ? -21.469 8.303 39.667 1.00 90.44 82 GLN A CA 1
ATOM 675 C C . GLN A 1 82 ? -22.916 7.862 39.922 1.00 90.44 82 GLN A C 1
ATOM 677 O O . GLN A 1 82 ? -23.525 8.263 40.913 1.00 90.44 82 GLN A O 1
ATOM 682 N N . LEU A 1 83 ? -23.447 6.993 39.061 1.00 89.56 83 LEU A N 1
ATOM 683 C CA . LEU A 1 83 ? -24.809 6.464 39.152 1.00 89.56 83 LEU A CA 1
ATOM 684 C C . LEU A 1 83 ? -24.945 5.291 40.139 1.00 89.56 83 LEU A C 1
ATOM 686 O O . LEU A 1 83 ? -26.057 4.817 40.367 1.00 89.56 83 LEU A O 1
ATOM 690 N N . ARG A 1 84 ? -23.838 4.826 40.743 1.00 85.50 84 ARG A N 1
ATOM 691 C CA . ARG A 1 84 ? -23.764 3.636 41.615 1.00 85.50 84 ARG A CA 1
ATOM 692 C C . ARG A 1 84 ? -24.348 2.368 40.978 1.00 85.50 84 ARG A C 1
ATOM 694 O O . ARG A 1 84 ? -24.933 1.535 41.670 1.00 85.50 84 ARG A O 1
ATOM 701 N N . ILE A 1 85 ? -24.173 2.217 39.669 1.00 84.00 85 ILE A N 1
ATOM 702 C CA . ILE A 1 85 ? -24.576 1.023 38.919 1.00 84.00 85 ILE A CA 1
ATOM 703 C C . ILE A 1 85 ? -23.355 0.139 38.619 1.00 84.00 85 ILE A C 1
ATOM 705 O O . ILE A 1 85 ? -22.227 0.640 38.596 1.00 84.00 85 ILE A O 1
ATOM 709 N N . PRO A 1 86 ? -23.543 -1.176 38.399 1.00 76.94 86 PRO A N 1
ATOM 710 C CA . PRO A 1 86 ? -22.452 -2.069 38.024 1.00 76.94 86 PRO A CA 1
ATOM 711 C C . PRO A 1 86 ? -21.754 -1.593 36.744 1.00 76.94 86 PRO A C 1
ATOM 713 O O . PRO A 1 86 ? -22.403 -1.071 35.837 1.00 76.94 86 PRO A O 1
ATOM 716 N N . ALA A 1 87 ? -20.436 -1.790 36.668 1.00 73.69 87 ALA A N 1
ATOM 717 C CA . ALA A 1 87 ? -19.658 -1.434 35.486 1.00 73.69 87 ALA A CA 1
ATOM 718 C C . ALA A 1 87 ? -20.138 -2.216 34.252 1.00 73.69 87 ALA A C 1
ATOM 720 O O . ALA A 1 87 ? -20.357 -3.428 34.321 1.00 73.69 87 ALA A O 1
ATOM 721 N N . TYR A 1 88 ? -20.270 -1.522 33.122 1.00 74.69 88 TYR A N 1
ATOM 722 C CA . TYR A 1 88 ? -20.603 -2.149 31.848 1.00 74.69 88 TYR A CA 1
ATOM 723 C C . TYR A 1 88 ? -19.416 -2.969 31.318 1.00 74.69 88 TYR A C 1
ATOM 725 O O . TYR A 1 88 ? -18.307 -2.454 31.169 1.00 74.69 88 TYR A O 1
ATOM 733 N N . LEU A 1 89 ? -19.658 -4.248 31.023 1.00 69.56 89 LEU A N 1
ATOM 734 C CA . LEU A 1 89 ? -18.698 -5.175 30.425 1.00 69.56 89 LEU A CA 1
ATOM 735 C C . LEU A 1 89 ? -19.242 -5.605 29.056 1.00 69.56 89 LEU A C 1
ATOM 737 O O . LEU A 1 89 ? -20.218 -6.353 29.027 1.00 69.56 89 LEU A O 1
ATOM 741 N N . PRO A 1 90 ? -18.657 -5.146 27.935 1.00 68.56 90 PRO A N 1
ATOM 742 C CA . PRO A 1 90 ? -19.062 -5.617 26.616 1.00 68.56 90 PRO A CA 1
ATOM 743 C C . PRO A 1 90 ? -18.761 -7.114 26.444 1.00 68.56 90 PRO A C 1
ATOM 745 O O . PRO A 1 90 ? -17.837 -7.649 27.070 1.00 68.56 90 PRO A O 1
ATOM 748 N N . ASP A 1 91 ? -19.523 -7.779 25.572 1.00 73.81 91 ASP A N 1
ATOM 749 C CA . ASP A 1 91 ? -19.355 -9.202 25.272 1.00 73.81 91 ASP A CA 1
ATOM 750 C C . ASP A 1 91 ? -17.932 -9.524 24.787 1.00 73.81 91 ASP A C 1
ATOM 752 O O . ASP A 1 91 ? -17.294 -8.766 24.047 1.00 73.81 91 ASP A O 1
ATOM 756 N N . ARG A 1 92 ? -17.403 -10.676 25.219 1.00 66.69 92 ARG A N 1
ATOM 757 C CA . ARG A 1 92 ? -16.069 -11.130 24.807 1.00 66.69 92 ARG A CA 1
ATOM 758 C C . ARG A 1 92 ? -16.087 -11.524 23.331 1.00 66.69 92 ARG A C 1
ATOM 760 O O . ARG A 1 92 ? -16.938 -12.301 22.917 1.00 66.69 92 ARG A O 1
ATOM 767 N N . GLY A 1 93 ? -15.092 -11.060 22.575 1.00 68.50 93 GLY A N 1
ATOM 768 C CA . GLY A 1 93 ? -14.898 -11.436 21.169 1.00 68.50 93 GLY A CA 1
ATOM 769 C C . GLY A 1 93 ? -15.383 -10.411 20.142 1.00 68.50 93 GLY A C 1
ATOM 770 O O . GLY A 1 93 ? -15.267 -10.680 18.953 1.00 68.50 93 GLY A O 1
ATOM 771 N N . LEU A 1 94 ? -15.874 -9.246 20.574 1.00 75.31 94 LEU A N 1
ATOM 772 C CA . LEU A 1 94 ? -16.182 -8.138 19.668 1.00 75.31 94 LEU A CA 1
ATOM 773 C C . LEU A 1 94 ? -14.898 -7.568 19.051 1.00 75.31 94 LEU A C 1
ATOM 775 O O . LEU A 1 94 ? -13.913 -7.317 19.753 1.00 75.31 94 LEU A O 1
ATOM 779 N N . SER A 1 95 ? -14.925 -7.331 17.743 1.00 79.38 95 SER A N 1
ATOM 780 C CA . SER A 1 95 ? -13.879 -6.587 17.041 1.00 79.38 95 SER A CA 1
ATOM 781 C C . SER A 1 95 ? -13.858 -5.117 17.481 1.00 79.38 95 SER A C 1
ATOM 783 O O . SER A 1 95 ? -14.867 -4.571 17.935 1.00 79.38 95 SER A O 1
ATOM 785 N N . SER A 1 96 ? -12.724 -4.429 17.304 1.00 75.25 96 SER A N 1
ATOM 786 C CA . SER A 1 96 ? -12.598 -2.997 17.631 1.00 75.25 96 SER A CA 1
ATOM 787 C C . SER A 1 96 ? -13.662 -2.137 16.929 1.00 75.25 96 SER A C 1
ATOM 789 O O . SER A 1 96 ? -14.203 -1.206 17.523 1.00 75.25 96 SER A O 1
ATOM 791 N N . SER A 1 97 ? -14.043 -2.497 15.697 1.00 72.50 97 SER A N 1
ATOM 792 C CA . SER A 1 97 ? -15.113 -1.811 14.959 1.00 72.50 97 SER A CA 1
ATOM 793 C C . SER A 1 97 ? -16.493 -2.013 15.595 1.00 72.50 97 SER A C 1
ATOM 795 O O . SER A 1 97 ? -17.283 -1.073 15.670 1.00 72.50 97 SER A O 1
ATOM 797 N N . GLU A 1 98 ? -16.796 -3.219 16.077 1.00 77.94 98 GLU A N 1
ATOM 798 C CA . GLU A 1 98 ? -18.065 -3.510 16.756 1.00 77.94 98 GLU A CA 1
ATOM 799 C C . GLU A 1 98 ? -18.142 -2.824 18.121 1.00 77.94 98 GLU A C 1
ATOM 801 O O . GLU A 1 98 ? -19.181 -2.262 18.463 1.00 77.94 98 GLU A O 1
ATOM 806 N N . LEU A 1 99 ? -17.030 -2.781 18.860 1.00 75.38 99 LEU A N 1
ATOM 807 C CA . LEU A 1 99 ? -16.939 -2.059 20.132 1.00 75.38 99 LEU A CA 1
ATOM 808 C C . LEU A 1 99 ? -17.211 -0.558 19.968 1.00 75.38 99 LEU A C 1
ATOM 810 O O . LEU A 1 99 ? -17.904 0.019 20.799 1.00 75.38 99 LEU A O 1
ATOM 814 N N . MET A 1 100 ? -16.729 0.055 18.884 1.00 69.06 100 MET A N 1
ATOM 815 C CA . MET A 1 100 ? -17.012 1.459 18.555 1.00 69.06 100 MET A CA 1
ATOM 816 C C . MET A 1 100 ? -18.476 1.732 18.194 1.00 69.06 100 MET A C 1
ATOM 818 O O . MET A 1 100 ? -18.944 2.853 18.370 1.00 69.06 100 MET A O 1
ATOM 822 N N . LYS A 1 101 ? -19.193 0.746 17.641 1.00 70.44 101 LYS A N 1
ATOM 823 C CA . LYS A 1 101 ? -20.612 0.886 17.267 1.00 70.44 101 LYS A CA 1
ATOM 824 C C . LYS A 1 101 ? -21.563 0.628 18.436 1.00 70.44 101 LYS A C 1
ATOM 826 O O . LYS A 1 101 ? -22.705 1.071 18.387 1.00 70.44 101 LYS A O 1
ATOM 831 N N . ALA A 1 102 ? -21.115 -0.131 19.435 1.00 55.97 102 ALA A N 1
ATOM 832 C CA . ALA A 1 102 ? -21.909 -0.535 20.593 1.00 55.97 102 ALA A CA 1
ATOM 833 C C . ALA A 1 102 ? -21.873 0.469 21.764 1.00 55.97 102 ALA A C 1
ATOM 835 O O . ALA A 1 102 ? -22.604 0.273 22.735 1.00 55.97 102 ALA A O 1
ATOM 836 N N . SER A 1 103 ? -21.024 1.502 21.691 1.00 47.38 103 SER A N 1
ATOM 837 C CA . SER A 1 103 ? -20.930 2.612 22.657 1.00 47.38 103 SER A CA 1
ATOM 838 C C . SER A 1 103 ? -21.721 3.831 22.204 1.00 47.38 103 SER A C 1
ATOM 840 O O . SER A 1 103 ? -22.382 4.451 23.061 1.00 47.38 103 SER A O 1
#

pLDDT: mean 86.47, std 10.36, range [46.06, 96.31]

Mean predicted aligned error: 8.41 Å

Organism: NCBI:txid27845

Sequence (103 aa):
MVNTESIETELIASIRPSLCELVSIWDYVGYSAEERTKRLHFSIEYIQKTLEEVIAEENELRMEMEQRIETKRREVAELCQQLRIPAYLPDRGLSSSELMKAS

Solvent-accessible surface area (backbone atoms only — not comparable to full-atom values): 6036 Å² total; per-residue (Å²): 132,89,52,66,70,58,52,53,51,48,54,58,58,62,48,50,60,58,52,53,51,52,50,53,52,36,62,74,75,62,62,51,73,66,59,50,52,55,52,49,50,53,52,50,53,52,54,51,50,53,52,51,50,53,53,50,52,56,50,52,56,51,52,52,50,53,52,51,49,53,50,52,52,49,54,50,46,52,51,19,60,75,70,73,46,79,72,87,76,80,72,89,86,66,49,74,71,53,54,64,72,75,109

Radius of gyration: 24.64 Å; Cα contacts (8 Å, |Δi|>4): 25; chains: 1; bounding box: 46×20×71 Å

Foldseek 3Di:
DPDPVVVVVVVVVVVVVVVVVVVVVCVVVVDDPVVVVVVVVVVVVVVVVVVVVVVVVVVVVVVVLVVVLVVVLVVQQVVCVVVVHDRDDDDPPDDSVRSVVVD